Protein AF-A0A2N2NHV8-F1 (afdb_monomer_lite)

pLDDT: mean 89.48, std 11.15, range [55.06, 98.25]

Foldseek 3Di:
DVVLVVLLVVLVVLLVVLVVLVVVCVVCCLVQVPPDCQPPVLVSLCSLVVSQVSLVVNVVVVDDCVRRVVSVVSNVVSVLVCCVCHVVVDSPPPPHDPVSVDD

Secondary structure (DSSP, 8-state):
-HHHHHHHHHHHHHHHHHHHHHHHHHHHHTTTIIIIIHHHHHHHHHTHHHHHHHHHHHHHTT--HHHHHHHHHHHHHHHHHHIIIIII---TTSS--HHHH--

Sequence (103 aa):
MQNLDQLDMLFVLWAFLYQIVLIIHFAVRKSFFNQYTLKFGWLVYALCIPGLIISVIILLGGKSWSFWLGGFLLLIFSGFGFYIDYIKKIEWRKPINKSVMFP

Structure (mmCIF, N/CA/C/O backbone):
data_AF-A0A2N2NHV8-F1
#
_entry.id   AF-A0A2N2NHV8-F1
#
loop_
_atom_site.group_PDB
_atom_site.id
_atom_site.type_symbol
_atom_site.label_atom_id
_atom_site.label_alt_id
_atom_site.label_comp_id
_atom_site.label_asym_id
_atom_site.label_entity_id
_atom_site.label_seq_id
_atom_site.pdbx_PDB_ins_code
_atom_site.Cartn_x
_atom_site.Cartn_y
_atom_site.Cartn_z
_atom_site.occupancy
_atom_site.B_iso_or_equiv
_atom_site.auth_seq_id
_atom_site.auth_comp_id
_atom_site.auth_asym_id
_atom_site.auth_atom_id
_atom_site.pdbx_PDB_model_num
ATOM 1 N N . MET A 1 1 ? -13.892 8.371 22.245 1.00 61.28 1 MET A N 1
ATOM 2 C CA . MET A 1 1 ? -14.313 8.663 20.855 1.00 61.28 1 MET A CA 1
ATOM 3 C C . MET A 1 1 ? -13.301 9.553 20.140 1.00 61.28 1 MET A C 1
ATOM 5 O O . MET A 1 1 ? -12.786 9.096 19.135 1.00 61.28 1 MET A O 1
ATOM 9 N N . GLN A 1 2 ? -12.885 10.692 20.713 1.00 70.06 2 GLN A N 1
ATOM 10 C CA . GLN A 1 2 ? -11.859 11.594 20.140 1.00 70.06 2 GLN A CA 1
ATOM 11 C C . GLN A 1 2 ? -10.589 10.912 19.584 1.00 70.06 2 GLN A C 1
ATOM 13 O O . GLN A 1 2 ? -10.137 11.258 18.497 1.00 70.06 2 GLN A O 1
ATOM 18 N N . ASN A 1 3 ? -10.032 9.912 20.280 1.00 79.12 3 ASN A N 1
ATOM 19 C CA . ASN A 1 3 ? -8.831 9.205 19.804 1.00 79.12 3 ASN A CA 1
ATOM 20 C C . ASN A 1 3 ? -9.064 8.422 18.501 1.00 79.12 3 ASN A C 1
ATOM 22 O O . ASN A 1 3 ? -8.161 8.327 17.676 1.00 79.12 3 ASN A O 1
ATOM 26 N N . LEU A 1 4 ? -10.267 7.876 18.291 1.00 85.56 4 LEU A N 1
ATOM 27 C CA . LEU A 1 4 ? -10.595 7.188 17.040 1.00 85.56 4 LEU A CA 1
ATOM 28 C C . LEU A 1 4 ? -10.767 8.185 15.891 1.00 85.56 4 LEU A C 1
ATOM 30 O O . LEU A 1 4 ? -10.515 7.830 14.750 1.00 85.56 4 LEU A O 1
ATOM 34 N N . ASP A 1 5 ? -11.172 9.425 16.165 1.00 90.25 5 ASP A N 1
ATOM 35 C CA . ASP A 1 5 ? -11.315 10.460 15.130 1.00 90.25 5 ASP A CA 1
ATOM 36 C C . ASP A 1 5 ? -9.945 10.981 14.667 1.00 90.25 5 ASP A C 1
ATOM 38 O O . ASP A 1 5 ? -9.731 11.241 13.484 1.00 90.25 5 ASP A O 1
ATOM 42 N N . GLN A 1 6 ? -8.969 11.047 15.579 1.00 94.81 6 GLN A N 1
ATOM 43 C CA . GLN A 1 6 ? -7.573 11.319 15.223 1.00 94.81 6 GLN A CA 1
ATOM 44 C C . GLN A 1 6 ? -6.974 10.206 14.352 1.00 94.81 6 GLN A C 1
ATOM 46 O O . GLN A 1 6 ? -6.226 10.500 13.419 1.00 94.81 6 GLN A O 1
ATOM 51 N N . LEU A 1 7 ? -7.317 8.941 14.626 1.00 95.56 7 LEU A N 1
ATOM 52 C CA . LEU A 1 7 ? -6.895 7.808 13.800 1.00 95.56 7 LEU A CA 1
ATOM 53 C C . LEU A 1 7 ? -7.537 7.829 12.411 1.00 95.56 7 LEU A C 1
ATOM 55 O O . LEU A 1 7 ? -6.844 7.517 11.446 1.00 95.56 7 LEU A O 1
ATOM 59 N N . ASP A 1 8 ? -8.797 8.249 12.284 1.00 94.31 8 ASP A N 1
ATOM 60 C CA . ASP A 1 8 ? -9.431 8.441 10.974 1.00 94.31 8 ASP A CA 1
ATOM 61 C C . ASP A 1 8 ? -8.679 9.499 10.155 1.00 94.31 8 ASP A C 1
ATOM 63 O O . ASP A 1 8 ? -8.324 9.265 9.000 1.00 94.31 8 ASP A O 1
ATOM 67 N N . MET A 1 9 ? -8.385 10.656 10.760 1.00 95.81 9 MET A N 1
ATOM 68 C CA . MET A 1 9 ? -7.626 11.720 10.099 1.00 95.81 9 MET A CA 1
ATOM 69 C C . MET A 1 9 ? -6.231 11.234 9.691 1.00 95.81 9 MET A C 1
ATOM 71 O O . MET A 1 9 ? -5.796 11.472 8.563 1.00 95.81 9 MET A O 1
ATOM 75 N N . LEU A 1 10 ? -5.543 10.517 10.585 1.00 97.25 10 LEU A N 1
ATOM 76 C CA . LEU A 1 10 ? -4.239 9.928 10.299 1.00 97.25 10 LEU A CA 1
ATOM 77 C C . LEU A 1 10 ? -4.322 8.916 9.150 1.00 97.25 10 LEU A C 1
ATOM 79 O O . LEU A 1 10 ? -3.474 8.947 8.261 1.00 97.25 10 LEU A O 1
ATOM 83 N N . PHE A 1 11 ? -5.347 8.060 9.135 1.00 96.75 11 PHE A N 1
ATOM 84 C CA . PHE A 1 11 ? -5.580 7.104 8.057 1.00 96.75 11 PHE A CA 1
ATOM 85 C C . PHE A 1 11 ? -5.785 7.813 6.719 1.00 96.75 11 PHE A C 1
ATOM 87 O O . PHE A 1 11 ? -5.160 7.433 5.733 1.00 96.75 11 PHE A O 1
ATOM 94 N N . VAL A 1 12 ? -6.611 8.862 6.678 1.00 96.62 12 VAL A N 1
ATOM 95 C CA . VAL A 1 12 ? -6.874 9.629 5.453 1.00 96.62 12 VAL A CA 1
ATOM 96 C C . VAL A 1 12 ? -5.591 10.273 4.931 1.00 96.62 12 VAL A C 1
ATOM 98 O O . VAL A 1 12 ? -5.255 10.099 3.758 1.00 96.62 12 VAL A O 1
ATOM 101 N N . LEU A 1 13 ? -4.833 10.956 5.793 1.00 98.00 13 LEU A N 1
ATOM 102 C CA . LEU A 1 13 ? -3.549 11.556 5.417 1.00 98.00 13 LEU A CA 1
ATOM 103 C C . LEU A 1 13 ? -2.563 10.498 4.906 1.00 98.00 13 LEU A C 1
ATOM 105 O O . LEU A 1 13 ? -1.920 10.699 3.873 1.00 98.00 13 LEU A O 1
ATOM 109 N N . TRP A 1 14 ? -2.485 9.352 5.587 1.00 98.06 14 TRP A N 1
ATOM 110 C CA . TRP A 1 14 ? -1.627 8.244 5.182 1.00 98.06 14 TRP A CA 1
ATOM 111 C C . TRP A 1 14 ? -2.056 7.636 3.845 1.00 98.06 14 TRP A C 1
ATOM 113 O O . TRP A 1 14 ? -1.212 7.348 3.001 1.00 98.06 14 TRP A O 1
ATOM 123 N N . ALA A 1 15 ? -3.359 7.475 3.615 1.00 96.56 15 ALA A N 1
ATOM 124 C CA . ALA A 1 15 ? -3.895 6.952 2.367 1.00 96.56 15 ALA A CA 1
ATOM 125 C C . ALA A 1 15 ? -3.552 7.878 1.192 1.00 96.56 15 ALA A C 1
ATOM 127 O O . ALA A 1 15 ? -3.065 7.395 0.172 1.00 96.56 15 ALA A O 1
ATOM 128 N N . PHE A 1 16 ? -3.720 9.196 1.340 1.00 97.88 16 PHE A N 1
ATOM 129 C CA . PHE A 1 16 ? -3.329 10.156 0.302 1.00 97.88 16 PHE A CA 1
ATOM 130 C C . PHE A 1 16 ? -1.825 10.150 0.038 1.00 97.88 16 PHE A C 1
ATOM 132 O O . PHE A 1 16 ? -1.417 10.060 -1.121 1.00 97.88 16 PHE A O 1
ATOM 139 N N . LEU A 1 17 ? -1.004 10.181 1.095 1.00 98.12 17 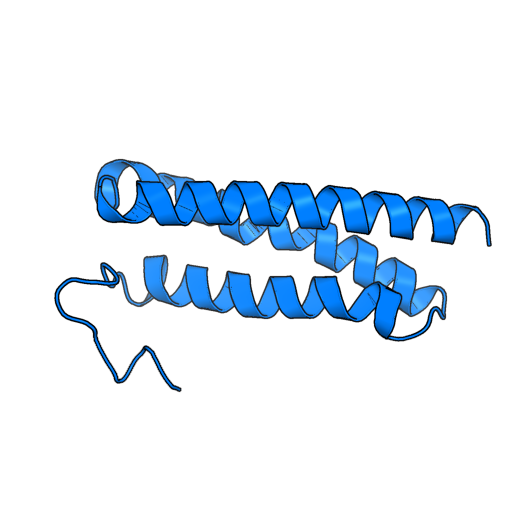LEU A N 1
ATOM 140 C CA . LEU A 1 17 ? 0.447 10.037 0.974 1.00 98.12 17 LEU A CA 1
ATOM 141 C C . LEU A 1 17 ? 0.783 8.770 0.183 1.00 98.12 17 LEU A C 1
ATOM 143 O O . LEU A 1 17 ? 1.556 8.815 -0.774 1.00 98.12 17 LEU A O 1
ATOM 147 N N . TYR A 1 18 ? 0.162 7.649 0.548 1.00 97.56 18 TYR A N 1
ATOM 148 C CA . TYR A 1 18 ? 0.455 6.376 -0.078 1.00 97.56 18 TYR A CA 1
ATOM 149 C C . TYR A 1 18 ? 0.056 6.343 -1.558 1.00 97.56 18 TYR A C 1
ATOM 151 O O . TYR A 1 18 ? 0.838 5.887 -2.394 1.00 97.56 18 TYR A O 1
ATOM 159 N N . GLN A 1 19 ? -1.111 6.889 -1.908 1.00 97.06 19 GLN A N 1
ATOM 160 C CA . GLN A 1 19 ? -1.547 6.998 -3.301 1.00 97.06 19 GLN A CA 1
ATOM 161 C C . GLN A 1 19 ? -0.590 7.852 -4.140 1.00 97.06 19 GLN A C 1
ATOM 163 O O . GLN A 1 19 ? -0.228 7.454 -5.247 1.00 97.06 19 GLN A O 1
ATOM 168 N N . ILE A 1 20 ? -0.113 8.982 -3.609 1.00 98.12 20 ILE A N 1
ATOM 169 C CA . ILE A 1 20 ? 0.879 9.824 -4.294 1.00 98.12 20 ILE A CA 1
ATOM 170 C C . ILE A 1 20 ? 2.171 9.034 -4.539 1.00 98.12 20 ILE A C 1
ATOM 172 O O . ILE A 1 20 ? 2.685 9.025 -5.661 1.00 98.12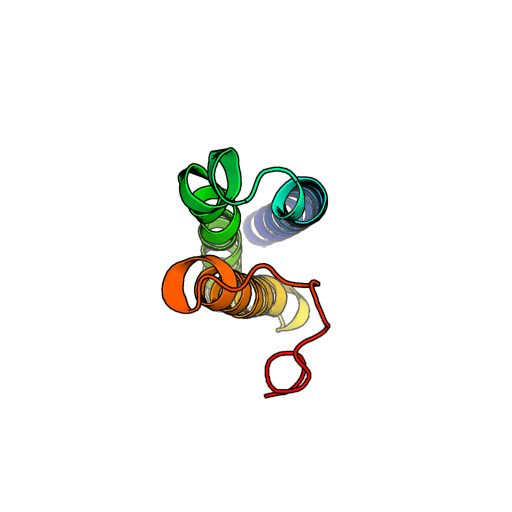 20 ILE A O 1
ATOM 176 N N . VAL A 1 21 ? 2.673 8.321 -3.524 1.00 97.62 21 VAL A N 1
ATOM 177 C CA . VAL A 1 21 ? 3.882 7.496 -3.662 1.00 97.62 21 VAL A CA 1
ATOM 178 C C . VAL A 1 21 ? 3.678 6.383 -4.695 1.00 97.62 21 VAL A C 1
ATOM 180 O O . VAL A 1 21 ? 4.572 6.152 -5.508 1.00 97.62 21 VAL A O 1
ATOM 183 N N . LEU A 1 22 ? 2.513 5.726 -4.725 1.00 95.00 22 LEU A N 1
ATOM 184 C CA . LEU A 1 22 ? 2.191 4.702 -5.726 1.00 95.00 22 LEU A CA 1
ATOM 185 C C . LEU A 1 22 ? 2.159 5.269 -7.148 1.00 95.00 22 LEU A C 1
ATOM 187 O O . LEU A 1 22 ? 2.706 4.652 -8.061 1.00 95.00 22 LEU A O 1
ATOM 191 N N . ILE A 1 23 ? 1.561 6.446 -7.348 1.00 95.12 23 ILE A N 1
ATOM 192 C CA . ILE A 1 23 ? 1.533 7.113 -8.657 1.00 95.12 23 ILE A CA 1
ATOM 193 C C . ILE A 1 23 ? 2.960 7.382 -9.141 1.00 95.12 23 ILE A C 1
ATOM 195 O O . ILE A 1 23 ? 3.301 7.026 -10.272 1.00 95.12 23 ILE A O 1
ATOM 199 N N . ILE A 1 24 ? 3.808 7.950 -8.277 1.00 95.19 24 ILE A N 1
ATOM 200 C CA . ILE A 1 24 ? 5.219 8.207 -8.595 1.00 95.19 24 ILE A CA 1
ATOM 201 C C . ILE A 1 24 ? 5.932 6.890 -8.907 1.00 95.19 24 ILE A C 1
ATOM 203 O O . ILE A 1 24 ? 6.584 6.784 -9.945 1.00 95.19 24 ILE A O 1
ATOM 207 N N . HIS A 1 25 ? 5.764 5.878 -8.052 1.00 93.56 25 HIS A N 1
ATOM 208 C CA . HIS A 1 25 ? 6.354 4.556 -8.226 1.00 93.56 25 HIS A CA 1
ATOM 209 C C . HIS A 1 25 ? 6.017 3.975 -9.601 1.00 93.56 25 HIS A C 1
ATOM 211 O O . HIS A 1 25 ? 6.922 3.623 -10.354 1.00 93.56 25 HIS A O 1
ATOM 217 N N . PHE A 1 26 ? 4.739 3.943 -9.982 1.00 89.69 26 PHE A N 1
ATOM 218 C CA . PHE A 1 26 ? 4.324 3.399 -11.273 1.00 89.69 26 PHE A CA 1
ATOM 219 C C . PHE A 1 26 ? 4.755 4.254 -12.468 1.00 89.69 26 PHE A C 1
ATOM 221 O O . PHE A 1 26 ? 5.018 3.688 -13.534 1.00 89.69 26 PHE A O 1
ATOM 228 N N . ALA A 1 27 ? 4.867 5.575 -12.306 1.00 90.75 27 ALA A N 1
ATOM 229 C CA . ALA A 1 27 ? 5.376 6.465 -13.345 1.00 90.75 27 ALA A CA 1
ATOM 230 C C . ALA A 1 27 ? 6.855 6.182 -13.658 1.00 90.75 27 ALA A C 1
ATOM 232 O O . ALA A 1 27 ? 7.232 6.078 -14.827 1.00 90.75 27 ALA A O 1
ATOM 233 N N . VAL A 1 28 ? 7.686 5.991 -12.627 1.00 90.50 28 VAL A N 1
ATOM 234 C CA . VAL A 1 28 ? 9.125 5.728 -12.803 1.00 90.50 28 VAL A CA 1
ATOM 235 C C . VAL A 1 28 ? 9.436 4.252 -13.055 1.00 90.50 28 VAL A C 1
ATOM 237 O O . VAL A 1 28 ? 10.464 3.936 -13.662 1.00 90.50 28 VAL A O 1
ATOM 240 N N . ARG A 1 29 ? 8.544 3.339 -12.640 1.00 87.88 29 ARG A N 1
ATOM 241 C CA . ARG A 1 29 ? 8.767 1.886 -12.650 1.00 87.88 29 ARG A CA 1
ATOM 242 C C . ARG A 1 29 ? 9.247 1.367 -13.996 1.00 87.88 29 ARG A C 1
ATOM 244 O O . ARG A 1 29 ? 10.125 0.513 -14.026 1.00 87.88 29 ARG A O 1
ATOM 251 N N . LYS A 1 30 ? 8.656 1.849 -15.094 1.00 79.94 30 LYS A N 1
ATOM 252 C CA . LYS A 1 30 ? 8.973 1.371 -16.447 1.00 79.94 30 LYS A CA 1
ATOM 253 C C . LYS A 1 30 ? 10.384 1.770 -16.870 1.00 79.94 30 LYS A C 1
ATOM 255 O O . LYS A 1 30 ? 11.127 0.941 -17.377 1.00 79.94 30 LYS A O 1
ATOM 260 N N . SER A 1 31 ? 10.740 3.036 -16.679 1.00 84.50 31 SER A N 1
ATOM 261 C CA . SER A 1 31 ? 12.030 3.568 -17.126 1.00 84.50 31 SER A CA 1
ATOM 262 C C . SER A 1 31 ? 13.192 3.047 -16.282 1.00 84.50 31 SER A C 1
ATOM 264 O O . SER A 1 31 ? 14.305 2.926 -16.782 1.00 84.50 31 SER A O 1
ATOM 266 N N . PHE A 1 32 ? 12.930 2.703 -15.018 1.00 85.94 32 PHE A N 1
ATOM 267 C CA . PHE A 1 32 ? 13.963 2.338 -14.050 1.00 85.94 32 PHE A CA 1
ATOM 268 C C . PHE A 1 32 ? 13.691 0.989 -13.373 1.00 85.94 32 PHE A C 1
ATOM 270 O O . PHE A 1 32 ? 13.978 0.820 -12.188 1.00 85.94 32 PHE A O 1
ATOM 277 N N . PHE A 1 33 ? 13.162 0.006 -14.110 1.00 83.62 33 PHE A N 1
ATOM 278 C CA . PHE A 1 33 ? 12.746 -1.276 -13.528 1.00 83.62 33 PHE A CA 1
ATOM 279 C C . PHE A 1 33 ? 13.883 -1.990 -12.777 1.00 83.62 33 PHE A C 1
ATOM 281 O O . PHE A 1 33 ? 13.759 -2.305 -11.596 1.00 83.62 33 PHE A O 1
ATOM 288 N N . ASN A 1 34 ? 15.041 -2.148 -13.418 1.00 84.75 34 ASN A N 1
ATOM 289 C CA . ASN A 1 34 ? 16.187 -2.843 -12.818 1.00 84.75 34 ASN A CA 1
ATOM 290 C C . ASN A 1 34 ? 16.956 -1.995 -11.789 1.00 84.75 34 ASN A C 1
ATOM 292 O O . ASN A 1 34 ? 17.548 -2.524 -10.849 1.00 84.75 34 ASN A O 1
ATOM 296 N N . GLN A 1 35 ? 16.982 -0.672 -11.968 1.00 88.06 35 GLN A N 1
ATOM 297 C CA . GLN A 1 35 ? 17.789 0.232 -11.141 1.00 88.06 35 GLN A CA 1
ATOM 298 C C . GLN A 1 35 ? 17.058 0.688 -9.876 1.00 88.06 35 GLN A C 1
ATOM 300 O O . GLN A 1 35 ? 17.685 0.821 -8.828 1.00 88.06 35 GLN A O 1
ATOM 305 N N . TYR A 1 36 ? 15.748 0.905 -9.977 1.00 89.88 36 TYR A N 1
ATOM 306 C CA . TYR A 1 36 ? 14.895 1.400 -8.904 1.00 89.88 36 TYR A CA 1
ATOM 307 C C . TYR A 1 36 ? 13.887 0.340 -8.468 1.00 89.88 36 TYR A C 1
ATOM 309 O O . TYR A 1 36 ? 13.912 -0.057 -7.305 1.00 89.88 36 TYR A O 1
ATOM 317 N N . THR A 1 37 ? 13.031 -0.146 -9.376 1.00 87.81 37 THR A N 1
ATOM 318 C CA . THR A 1 37 ? 11.875 -0.971 -8.989 1.00 87.81 37 THR A CA 1
ATOM 319 C C . THR A 1 37 ? 12.333 -2.229 -8.283 1.00 87.81 37 THR A C 1
ATOM 321 O O . THR A 1 37 ? 11.975 -2.417 -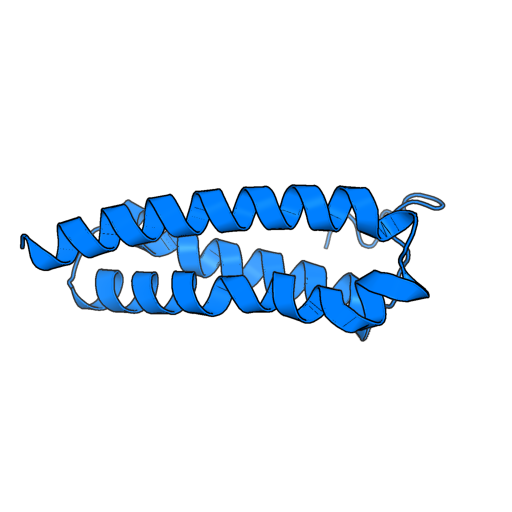7.134 1.00 87.81 37 THR A O 1
ATOM 324 N N . LEU A 1 38 ? 13.210 -3.038 -8.872 1.00 87.62 38 LEU A N 1
ATOM 325 C CA . LEU A 1 38 ? 13.670 -4.280 -8.242 1.00 87.62 38 LEU A CA 1
ATOM 326 C C . LEU A 1 38 ? 14.525 -4.071 -6.980 1.00 87.62 38 LEU A C 1
ATOM 328 O O . LEU A 1 38 ? 14.667 -5.003 -6.195 1.00 87.62 38 LEU A O 1
ATOM 332 N N . LYS A 1 39 ? 15.079 -2.874 -6.752 1.00 90.25 39 LYS A N 1
ATOM 333 C CA . LYS A 1 39 ? 15.908 -2.592 -5.567 1.00 90.25 39 LYS A CA 1
ATOM 334 C C . LYS A 1 39 ? 15.108 -2.013 -4.401 1.00 90.25 39 LYS A C 1
ATOM 336 O O . LYS A 1 39 ? 15.302 -2.421 -3.261 1.00 90.25 39 LYS A O 1
ATOM 341 N N . PHE A 1 40 ? 14.213 -1.071 -4.689 1.00 92.06 40 PHE A N 1
ATOM 342 C CA . PHE A 1 40 ? 13.565 -0.226 -3.681 1.00 92.06 40 PHE A CA 1
ATOM 343 C C . PHE A 1 40 ? 12.035 -0.207 -3.771 1.00 92.06 40 PHE A C 1
ATOM 345 O O . PHE A 1 40 ? 11.385 0.243 -2.834 1.00 92.06 40 PHE A O 1
ATOM 352 N N . GLY A 1 41 ? 11.433 -0.700 -4.858 1.00 90.75 41 GLY A N 1
ATOM 353 C CA . GLY A 1 41 ? 9.976 -0.693 -5.053 1.00 90.75 41 GLY A CA 1
ATOM 354 C C . GLY A 1 41 ? 9.175 -1.407 -3.955 1.00 90.75 41 GLY A C 1
ATOM 355 O O . GLY A 1 41 ? 8.048 -1.027 -3.661 1.00 90.75 41 GLY A O 1
ATOM 356 N N . TRP A 1 42 ? 9.765 -2.389 -3.279 1.00 94.50 42 TRP A N 1
ATOM 357 C CA . TRP A 1 42 ? 9.140 -3.167 -2.221 1.00 94.50 42 TRP A CA 1
ATOM 358 C C . TRP A 1 42 ? 8.854 -2.303 -0.998 1.00 94.50 42 TRP A C 1
ATOM 360 O O . TRP A 1 42 ? 7.858 -2.538 -0.321 1.00 94.50 42 TRP A O 1
ATOM 370 N N . LEU A 1 43 ? 9.664 -1.261 -0.766 1.00 96.62 43 LEU A N 1
ATOM 371 C CA . LEU A 1 43 ? 9.414 -0.270 0.279 1.00 96.62 43 LEU A CA 1
ATOM 372 C C . LEU A 1 43 ? 8.103 0.463 0.015 1.00 96.62 43 LEU A C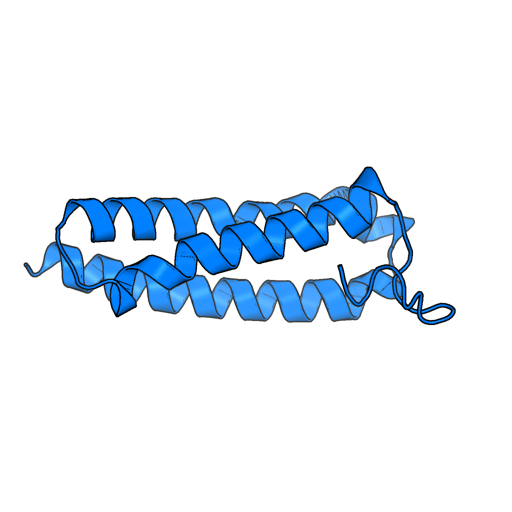 1
ATOM 374 O O . LEU A 1 43 ? 7.329 0.671 0.942 1.00 96.62 43 LEU A O 1
ATOM 378 N N . VAL A 1 44 ? 7.816 0.791 -1.250 1.00 96.75 44 VAL A N 1
ATOM 379 C CA . VAL A 1 44 ? 6.539 1.403 -1.629 1.00 96.75 44 VAL A CA 1
ATOM 380 C C . VAL A 1 44 ? 5.391 0.449 -1.320 1.00 96.75 44 VAL A C 1
ATOM 382 O O . VAL A 1 44 ? 4.414 0.850 -0.697 1.00 96.75 44 VAL A O 1
ATOM 385 N N . TYR A 1 45 ? 5.499 -0.830 -1.674 1.00 96.62 45 TYR A N 1
ATOM 386 C CA . TYR A 1 45 ? 4.457 -1.804 -1.339 1.00 96.62 45 TYR A CA 1
ATOM 387 C C . TYR A 1 45 ? 4.281 -1.989 0.178 1.00 96.62 45 TYR A C 1
ATOM 389 O O . TYR A 1 45 ? 3.150 -2.097 0.647 1.00 96.62 45 TYR A O 1
ATOM 397 N N . ALA A 1 46 ? 5.359 -1.922 0.961 1.00 97.56 46 ALA A N 1
ATOM 398 C CA . ALA A 1 46 ? 5.318 -2.034 2.419 1.00 97.56 46 ALA A CA 1
ATOM 399 C C . ALA A 1 46 ? 4.624 -0.848 3.124 1.00 97.56 46 ALA A C 1
ATOM 401 O O . ALA A 1 46 ? 4.157 -1.006 4.251 1.00 97.56 46 ALA A O 1
ATOM 402 N 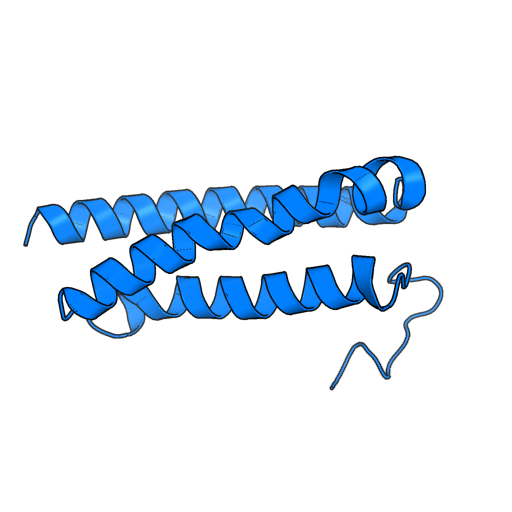N . LEU A 1 47 ? 4.471 0.314 2.471 1.00 97.56 47 LEU A N 1
ATOM 403 C CA . LEU A 1 47 ? 3.747 1.467 3.036 1.00 97.56 47 LEU A CA 1
ATOM 404 C C . LEU A 1 47 ? 2.248 1.209 3.267 1.00 97.56 47 LEU A C 1
ATOM 406 O O . LEU A 1 47 ? 1.595 1.999 3.953 1.00 97.56 47 LEU A O 1
ATOM 410 N N . CYS A 1 48 ? 1.692 0.103 2.759 1.00 97.50 48 CYS A N 1
ATOM 411 C CA . CYS A 1 48 ? 0.344 -0.324 3.135 1.00 97.50 48 CYS A CA 1
ATOM 412 C C . CYS A 1 48 ? 0.249 -0.781 4.604 1.00 97.50 48 CYS A C 1
ATOM 414 O O . CYS A 1 48 ? -0.827 -0.682 5.191 1.00 97.50 48 CYS A O 1
ATOM 416 N N . ILE A 1 49 ? 1.355 -1.231 5.219 1.00 98.00 49 ILE A N 1
ATOM 417 C CA . ILE A 1 49 ? 1.361 -1.828 6.564 1.00 98.00 49 ILE A CA 1
ATOM 418 C C . ILE A 1 49 ? 0.870 -0.836 7.631 1.00 98.00 49 ILE A C 1
ATOM 420 O O . ILE A 1 49 ? -0.038 -1.202 8.377 1.00 98.00 49 ILE A O 1
ATOM 424 N N . PRO A 1 50 ? 1.359 0.420 7.709 1.00 97.50 50 PRO A N 1
ATOM 425 C CA . PRO A 1 50 ? 0.821 1.377 8.676 1.00 97.50 50 PRO A CA 1
ATOM 426 C C . PRO A 1 50 ? -0.671 1.663 8.465 1.00 97.50 50 PRO A C 1
ATOM 428 O O . PRO A 1 50 ? -1.426 1.707 9.433 1.00 97.50 50 PRO A O 1
ATOM 431 N N . GLY A 1 51 ? -1.125 1.771 7.211 1.00 96.81 51 GLY A N 1
ATOM 432 C CA . GLY A 1 51 ? -2.546 1.955 6.892 1.00 96.81 51 GLY A CA 1
ATOM 433 C C . GLY A 1 51 ? -3.415 0.771 7.333 1.00 96.81 51 GLY A C 1
ATOM 434 O O . GLY A 1 51 ? -4.512 0.970 7.859 1.00 96.81 51 GLY A O 1
ATOM 435 N N . LEU A 1 52 ? -2.907 -0.455 7.177 1.00 98.06 52 LEU A N 1
ATOM 436 C CA . LEU A 1 52 ? -3.550 -1.672 7.666 1.00 98.06 52 LEU A CA 1
ATOM 437 C C . LEU A 1 52 ? -3.609 -1.703 9.197 1.00 98.06 52 LEU A C 1
ATOM 439 O O . LEU A 1 52 ? -4.663 -2.002 9.747 1.00 98.06 52 LEU A O 1
ATOM 443 N N . ILE A 1 53 ? -2.516 -1.360 9.885 1.00 98.25 53 ILE A N 1
ATOM 444 C CA . ILE A 1 53 ? -2.474 -1.306 11.355 1.00 98.25 53 ILE A CA 1
ATOM 445 C C . ILE A 1 53 ? -3.514 -0.312 11.877 1.00 98.25 53 ILE A C 1
ATOM 447 O O . ILE A 1 53 ? -4.312 -0.668 12.743 1.00 98.25 53 ILE A O 1
ATOM 451 N N . ILE A 1 54 ? -3.558 0.903 11.318 1.00 97.31 54 ILE A N 1
ATOM 452 C CA . ILE A 1 54 ? -4.557 1.911 11.700 1.00 97.31 54 ILE A CA 1
ATOM 453 C C . ILE A 1 54 ? -5.974 1.373 11.455 1.00 97.31 54 ILE A C 1
ATOM 455 O O . ILE A 1 54 ? -6.832 1.479 12.329 1.00 97.31 54 ILE A O 1
ATOM 459 N N . SER A 1 55 ? -6.204 0.721 10.312 1.00 96.81 55 SER A N 1
ATOM 460 C CA . SER A 1 55 ? -7.501 0.117 9.983 1.00 96.81 55 SER A CA 1
ATOM 461 C C . SER A 1 55 ? -7.912 -0.984 10.964 1.00 96.81 55 SER A C 1
ATOM 463 O O . SER A 1 55 ? -9.066 -1.028 11.379 1.00 96.81 55 SER A O 1
ATOM 465 N N . VAL A 1 56 ? -6.984 -1.843 11.392 1.00 98.00 56 VAL A N 1
ATOM 466 C CA . VAL A 1 56 ? -7.249 -2.874 12.408 1.00 98.00 56 VAL A CA 1
ATOM 467 C C . VAL A 1 56 ? -7.606 -2.238 13.752 1.00 98.00 56 VAL A C 1
ATOM 469 O O . VAL A 1 56 ? -8.556 -2.678 14.394 1.00 98.00 56 VAL A O 1
ATOM 472 N N . ILE A 1 57 ? -6.910 -1.176 14.166 1.00 97.31 57 ILE A N 1
ATOM 473 C CA . ILE A 1 57 ? -7.231 -0.465 15.414 1.00 97.31 57 ILE A CA 1
ATOM 474 C C . ILE A 1 57 ? -8.632 0.166 15.336 1.00 97.31 57 ILE A C 1
ATOM 476 O O . ILE A 1 57 ? -9.414 0.033 16.276 1.00 97.31 57 ILE A O 1
ATOM 480 N N . ILE A 1 58 ? -8.980 0.803 14.212 1.00 96.19 58 ILE A N 1
ATOM 481 C CA . ILE A 1 58 ? -10.308 1.398 13.980 1.00 96.19 58 ILE A CA 1
ATOM 482 C C . ILE A 1 58 ? -11.411 0.324 13.978 1.00 96.19 58 ILE A C 1
ATOM 484 O O . ILE A 1 58 ? -12.471 0.535 14.574 1.00 96.19 58 ILE A O 1
ATOM 488 N N . LEU A 1 59 ? -11.154 -0.835 13.358 1.00 96.62 59 LEU A N 1
ATOM 489 C CA . LEU A 1 59 ? -12.048 -1.997 13.365 1.00 96.62 59 LEU A CA 1
ATOM 490 C C . LEU A 1 59 ? -12.303 -2.495 14.794 1.00 96.62 59 LEU A C 1
ATOM 492 O O . LEU A 1 59 ? -13.457 -2.647 15.192 1.00 96.62 59 LEU A O 1
ATOM 496 N N . LEU A 1 60 ? -11.243 -2.706 15.580 1.00 96.50 60 LEU A N 1
ATOM 497 C CA . LEU A 1 60 ? -11.350 -3.134 16.980 1.00 96.50 60 LEU A CA 1
ATOM 498 C C . LEU A 1 60 ? -12.035 -2.077 17.862 1.00 96.50 60 LEU A C 1
ATOM 500 O O . LEU A 1 60 ? -12.670 -2.422 18.855 1.00 96.50 60 LEU A O 1
ATOM 504 N N . GLY A 1 61 ? -11.953 -0.801 17.478 1.00 94.62 61 GLY A N 1
ATOM 505 C CA . GLY A 1 61 ? -12.686 0.306 18.092 1.00 94.62 61 GLY A CA 1
ATOM 506 C C . GLY A 1 61 ? -14.185 0.351 17.765 1.00 94.62 61 GLY A C 1
ATOM 507 O O . GLY A 1 61 ? -14.883 1.216 18.293 1.00 94.62 61 GLY A O 1
ATOM 508 N N . GLY A 1 62 ? -14.690 -0.547 16.909 1.00 94.94 62 GLY A N 1
ATOM 509 C CA . GLY A 1 62 ? -16.117 -0.688 16.606 1.00 94.94 62 GLY A CA 1
ATOM 510 C C . GLY A 1 62 ? -16.676 0.318 15.594 1.00 94.94 62 GLY A C 1
ATOM 511 O O . GLY A 1 62 ? -17.895 0.472 15.510 1.00 94.94 62 GLY A O 1
ATOM 512 N N . LYS A 1 63 ? -15.828 1.018 14.824 1.00 94.00 63 LYS A N 1
ATOM 513 C CA . LYS A 1 63 ? -16.303 1.921 13.759 1.00 94.00 63 LYS A CA 1
ATOM 514 C C . LYS A 1 63 ? -16.877 1.143 12.568 1.00 94.00 63 LYS A C 1
ATOM 516 O O . LYS A 1 63 ? -16.516 -0.009 12.310 1.00 94.00 63 LYS A O 1
ATOM 521 N N . SER A 1 64 ? -17.774 1.789 11.818 1.00 95.44 64 SER A N 1
ATOM 522 C CA . SER A 1 64 ? -18.371 1.195 10.619 1.00 95.44 64 SER A CA 1
ATOM 523 C C . SER A 1 64 ? -17.312 0.858 9.571 1.00 95.44 64 SER A C 1
ATOM 525 O O . SER A 1 64 ? -16.256 1.488 9.493 1.00 95.44 64 SER A O 1
ATOM 527 N N . TRP A 1 65 ? -17.626 -0.121 8.722 1.00 96.25 65 TRP A N 1
ATOM 528 C CA . TRP A 1 65 ? -16.720 -0.637 7.691 1.00 96.25 65 TRP A CA 1
ATOM 529 C C . TRP A 1 65 ? -16.125 0.443 6.784 1.00 96.25 65 TRP A C 1
ATOM 531 O O . TRP A 1 65 ? -14.975 0.331 6.368 1.00 96.25 65 TRP A O 1
ATOM 541 N N . SER A 1 66 ? -16.871 1.520 6.535 1.00 94.31 66 SER A N 1
ATOM 542 C CA . SER A 1 66 ? -16.438 2.660 5.727 1.00 94.31 66 SER A CA 1
ATOM 543 C C . SER A 1 66 ? -15.157 3.335 6.235 1.00 94.31 66 SER A C 1
ATOM 545 O O . SER A 1 66 ? -14.460 3.952 5.436 1.00 94.31 66 SER A O 1
ATOM 547 N N . PHE A 1 67 ? -14.827 3.211 7.526 1.00 92.62 67 PHE A N 1
ATOM 548 C CA . PHE A 1 67 ? -13.645 3.841 8.126 1.00 92.62 67 PHE A CA 1
ATOM 549 C C . PHE A 1 67 ? -12.387 2.965 8.101 1.00 92.62 67 PHE A C 1
ATOM 551 O O . PHE A 1 67 ? -11.284 3.502 8.121 1.00 92.62 67 PHE A O 1
ATOM 558 N N . TRP A 1 68 ? -12.518 1.635 8.043 1.00 95.94 68 TRP A N 1
ATOM 559 C CA . TRP A 1 68 ? -11.370 0.720 8.137 1.00 95.94 68 TRP A CA 1
ATOM 560 C C . TRP A 1 68 ? -11.159 -0.163 6.905 1.00 95.94 68 TRP A C 1
ATOM 562 O O . TRP A 1 68 ? -10.065 -0.688 6.714 1.00 95.94 68 TRP A O 1
ATOM 572 N N . LEU A 1 69 ? -12.155 -0.332 6.027 1.00 97.50 69 LEU A N 1
ATOM 573 C CA . LEU A 1 69 ? -12.023 -1.211 4.857 1.00 97.50 69 LEU A CA 1
ATOM 574 C C . LEU A 1 69 ? -10.867 -0.784 3.935 1.00 97.50 69 LEU A C 1
ATOM 576 O O . LEU A 1 69 ? -10.209 -1.626 3.322 1.00 97.50 69 LEU A O 1
ATOM 580 N N . GLY A 1 70 ? -10.581 0.519 3.876 1.00 96.19 70 GLY A N 1
ATOM 581 C CA . GLY A 1 70 ? -9.537 1.079 3.025 1.00 96.19 70 GLY A CA 1
ATOM 582 C C . GLY A 1 70 ? -8.156 0.451 3.242 1.00 96.19 70 GLY A C 1
ATOM 583 O O . GLY A 1 70 ? -7.499 0.115 2.261 1.00 96.19 70 GLY A O 1
ATOM 584 N N . GLY A 1 71 ? -7.712 0.224 4.485 1.00 96.75 71 GLY A N 1
ATOM 585 C CA . GLY A 1 71 ? -6.384 -0.357 4.736 1.00 96.75 71 GLY A CA 1
ATOM 586 C C . GLY A 1 71 ? -6.240 -1.789 4.224 1.00 96.75 71 GLY A C 1
ATOM 587 O O . GLY A 1 71 ? -5.183 -2.158 3.714 1.00 96.75 71 GLY A O 1
ATOM 588 N N . PHE A 1 72 ? -7.315 -2.577 4.275 1.00 97.81 72 PHE A N 1
ATOM 589 C CA . PHE A 1 72 ? -7.334 -3.931 3.715 1.00 97.81 72 PHE A CA 1
ATOM 590 C C . PHE A 1 72 ? -7.293 -3.911 2.184 1.00 97.81 72 PHE A C 1
ATOM 592 O O . PHE A 1 72 ? -6.565 -4.695 1.576 1.00 97.81 72 PHE A O 1
ATOM 599 N N . LEU A 1 73 ? -8.020 -2.986 1.550 1.00 97.12 73 LEU A N 1
ATOM 600 C CA . LEU A 1 73 ? -7.968 -2.809 0.096 1.00 97.12 73 LEU A CA 1
ATOM 601 C C . LEU A 1 73 ? -6.572 -2.382 -0.371 1.00 97.12 73 LEU A C 1
ATOM 603 O O . LEU A 1 73 ? -6.074 -2.904 -1.370 1.00 97.12 73 LEU A O 1
ATOM 607 N N . LEU A 1 74 ? -5.918 -1.486 0.379 1.00 95.75 74 LEU A N 1
ATOM 608 C CA . LEU A 1 74 ? -4.528 -1.108 0.129 1.00 95.75 74 LEU A CA 1
ATOM 609 C C . LEU A 1 74 ? -3.610 -2.329 0.208 1.00 95.75 74 LEU A C 1
ATOM 611 O O . LEU A 1 74 ? -2.843 -2.545 -0.721 1.00 95.75 74 LEU A O 1
ATOM 615 N N . LEU A 1 75 ? -3.729 -3.166 1.245 1.00 97.44 75 LEU A N 1
ATOM 616 C CA . LEU A 1 75 ? -2.932 -4.391 1.372 1.00 97.44 75 LEU A CA 1
ATOM 617 C C . LEU A 1 75 ? -3.083 -5.316 0.154 1.00 97.44 75 LEU A C 1
ATOM 619 O O . LEU A 1 75 ? -2.078 -5.779 -0.384 1.00 97.44 75 LEU A O 1
ATOM 623 N N . ILE A 1 76 ? -4.318 -5.579 -0.288 1.00 97.38 76 ILE A N 1
ATOM 624 C CA . ILE A 1 76 ? -4.584 -6.449 -1.446 1.00 97.38 76 ILE A CA 1
ATOM 625 C C . ILE A 1 76 ? -3.923 -5.874 -2.702 1.00 97.38 76 ILE A C 1
ATOM 627 O O . ILE A 1 76 ? -3.225 -6.589 -3.426 1.00 97.38 76 ILE A O 1
ATOM 631 N N . PHE A 1 77 ? -4.098 -4.574 -2.944 1.00 95.19 77 PHE A N 1
ATOM 632 C CA . PHE A 1 77 ? -3.523 -3.904 -4.105 1.00 95.19 77 PHE A CA 1
ATOM 633 C C . PHE A 1 77 ? -1.986 -3.908 -4.081 1.00 95.19 77 PHE A C 1
ATOM 635 O O . PHE A 1 77 ? -1.343 -4.218 -5.086 1.00 95.19 77 PHE A O 1
ATOM 642 N N . SER A 1 78 ? -1.382 -3.630 -2.926 1.00 96.38 78 SER A N 1
ATOM 643 C CA . SER A 1 78 ? 0.072 -3.649 -2.741 1.00 96.38 78 SER A CA 1
ATOM 644 C C . SER A 1 78 ? 0.651 -5.052 -2.869 1.00 96.38 78 SER A C 1
ATOM 646 O O . SER A 1 78 ? 1.705 -5.221 -3.477 1.00 96.38 78 SER A O 1
ATOM 648 N N . GLY A 1 79 ? -0.054 -6.063 -2.356 1.00 96.88 79 GLY A N 1
ATOM 649 C CA . GLY A 1 79 ? 0.306 -7.468 -2.525 1.00 96.88 79 GLY A CA 1
ATOM 650 C C . GLY A 1 79 ? 0.310 -7.880 -3.996 1.00 96.88 79 GLY A C 1
ATOM 651 O O . GLY A 1 79 ? 1.256 -8.523 -4.451 1.00 96.88 79 GLY A O 1
ATOM 652 N N . PHE A 1 80 ? -0.690 -7.441 -4.766 1.00 93.25 80 PHE A N 1
ATOM 653 C CA . PHE A 1 80 ? -0.724 -7.662 -6.211 1.00 93.25 80 PHE A CA 1
ATOM 654 C C . PHE A 1 80 ? 0.453 -6.983 -6.925 1.00 93.25 80 PHE A C 1
ATOM 656 O O . PHE A 1 80 ? 1.172 -7.641 -7.677 1.00 93.25 80 PHE A O 1
ATOM 663 N N . GLY A 1 81 ? 0.702 -5.696 -6.660 1.00 92.25 81 GLY A N 1
ATOM 664 C CA . GLY A 1 81 ? 1.829 -4.971 -7.258 1.00 92.25 81 GLY A CA 1
ATOM 665 C C . GLY A 1 81 ? 3.180 -5.620 -6.942 1.00 92.25 81 GLY A C 1
ATOM 666 O O . GLY A 1 81 ? 3.977 -5.872 -7.849 1.00 92.25 81 GLY A O 1
ATOM 667 N N . PHE A 1 82 ? 3.392 -5.995 -5.677 1.00 94.31 82 PHE A N 1
ATOM 668 C CA . PHE A 1 82 ? 4.582 -6.722 -5.244 1.00 94.31 82 PHE A CA 1
ATOM 669 C C . PHE A 1 82 ? 4.731 -8.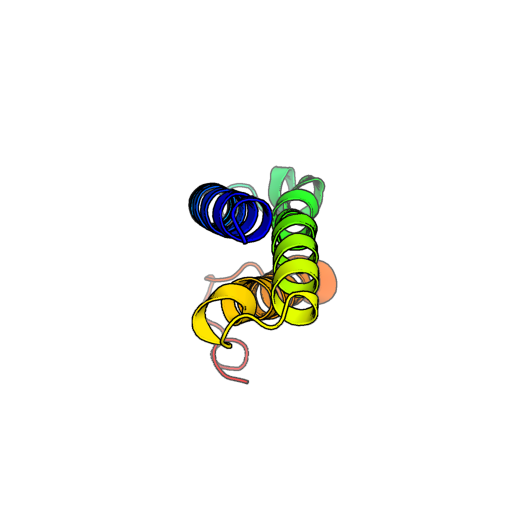057 -5.982 1.00 94.31 82 PHE A C 1
ATOM 671 O O . PHE A 1 82 ? 5.810 -8.377 -6.480 1.00 94.31 82 PHE A O 1
ATOM 678 N N . TYR A 1 83 ? 3.649 -8.829 -6.100 1.00 93.50 83 TYR A N 1
ATOM 679 C CA . TYR A 1 83 ? 3.667 -10.107 -6.804 1.00 93.50 83 TYR A CA 1
ATOM 680 C C . TYR A 1 83 ? 4.079 -9.951 -8.275 1.00 93.50 83 TYR A C 1
ATOM 682 O O . TYR A 1 83 ? 4.939 -10.690 -8.761 1.00 93.50 83 TYR A O 1
ATOM 690 N N . ILE A 1 84 ? 3.518 -8.968 -8.982 1.00 89.44 84 ILE A N 1
ATOM 691 C CA . ILE A 1 84 ? 3.848 -8.718 -10.389 1.00 89.44 84 ILE A CA 1
ATOM 692 C C . ILE A 1 84 ? 5.311 -8.304 -10.562 1.00 89.44 84 ILE A C 1
ATOM 694 O O . ILE A 1 84 ? 6.015 -8.878 -11.399 1.00 89.44 84 ILE A O 1
ATOM 698 N N . ASP A 1 85 ? 5.783 -7.353 -9.759 1.00 89.75 85 ASP A N 1
ATOM 699 C CA . ASP A 1 85 ? 7.112 -6.773 -9.946 1.00 89.75 85 ASP A CA 1
ATOM 700 C C . ASP A 1 85 ? 8.236 -7.694 -9.434 1.00 89.75 85 ASP A C 1
ATOM 702 O O . ASP A 1 85 ? 9.291 -7.770 -10.062 1.00 89.75 85 ASP A O 1
ATOM 706 N N . TYR A 1 86 ? 8.024 -8.435 -8.339 1.00 90.44 86 TYR A N 1
ATOM 707 C CA . TYR A 1 86 ? 9.085 -9.217 -7.684 1.00 90.44 86 TYR A CA 1
ATOM 708 C C . TYR A 1 86 ? 9.009 -10.719 -7.917 1.00 90.44 86 TYR A C 1
ATOM 710 O O . TYR A 1 86 ? 10.051 -11.368 -8.041 1.00 90.44 86 TYR A O 1
ATOM 718 N N . ILE A 1 87 ? 7.799 -11.279 -7.981 1.00 90.75 87 ILE A N 1
ATOM 719 C CA . ILE A 1 87 ? 7.617 -12.722 -8.167 1.00 90.75 87 ILE A CA 1
ATOM 720 C C . ILE A 1 87 ? 7.540 -13.047 -9.653 1.00 90.75 87 ILE A C 1
ATOM 722 O O . ILE A 1 87 ? 8.276 -13.905 -10.137 1.00 90.75 87 ILE A O 1
ATOM 726 N N . LYS A 1 88 ? 6.688 -12.337 -10.400 1.00 87.44 88 LYS A N 1
ATOM 727 C CA . LYS A 1 88 ? 6.582 -12.524 -11.851 1.00 87.44 88 LYS A CA 1
ATOM 728 C C . LYS A 1 88 ? 7.656 -11.774 -12.635 1.00 87.44 88 LYS A C 1
ATOM 730 O O . LYS A 1 88 ? 7.957 -12.193 -13.749 1.00 87.44 88 LYS A O 1
ATOM 735 N N . LYS A 1 89 ? 8.232 -10.704 -12.071 1.00 85.25 89 LYS A N 1
ATOM 736 C CA . LYS A 1 89 ? 9.241 -9.843 -12.719 1.00 85.25 89 LYS A CA 1
ATOM 737 C C . LYS A 1 89 ? 8.808 -9.384 -14.114 1.00 85.25 89 LYS A C 1
ATOM 739 O O . LYS A 1 89 ? 9.612 -9.315 -15.040 1.00 85.25 89 LYS A O 1
ATOM 744 N N . ILE A 1 90 ? 7.513 -9.107 -14.270 1.00 78.25 90 ILE A N 1
ATOM 745 C CA . ILE A 1 90 ? 6.948 -8.666 -15.543 1.00 78.25 90 ILE A CA 1
ATOM 746 C C . ILE A 1 90 ? 7.108 -7.155 -15.629 1.00 78.25 90 ILE A C 1
ATOM 748 O O . ILE A 1 90 ? 6.516 -6.410 -14.848 1.00 78.25 90 ILE A O 1
ATOM 752 N N . GLU A 1 91 ? 7.832 -6.693 -16.644 1.00 72.12 91 GLU A N 1
ATOM 753 C CA . GLU A 1 91 ? 7.798 -5.290 -17.040 1.00 72.12 91 GLU A CA 1
ATOM 754 C C . GLU A 1 91 ? 6.425 -4.979 -17.644 1.00 72.12 91 GLU A C 1
ATOM 756 O O . GLU A 1 91 ? 6.159 -5.159 -18.836 1.00 72.12 91 GLU A O 1
ATOM 761 N N . TRP A 1 92 ? 5.499 -4.549 -16.789 1.00 61.59 92 TRP A N 1
ATOM 762 C CA . TRP A 1 92 ? 4.144 -4.223 -17.205 1.00 61.59 92 TRP A CA 1
ATOM 763 C C . TRP A 1 92 ? 4.174 -3.138 -18.298 1.00 61.59 92 TRP A C 1
ATOM 765 O O . TRP A 1 92 ? 4.564 -1.995 -18.037 1.00 61.59 92 TRP A O 1
ATOM 775 N N . ARG A 1 93 ? 3.679 -3.500 -19.496 1.00 59.72 93 ARG A N 1
ATOM 776 C CA . ARG A 1 93 ? 3.507 -2.701 -20.736 1.00 59.72 93 ARG A CA 1
ATOM 777 C C . ARG A 1 93 ? 4.630 -2.750 -21.792 1.00 59.72 93 ARG A C 1
ATOM 779 O O . ARG A 1 93 ? 4.942 -1.710 -22.380 1.00 59.72 93 ARG A O 1
ATOM 786 N N . LYS A 1 94 ? 5.118 -3.947 -22.147 1.00 55.06 94 LYS A N 1
ATOM 787 C CA . LYS A 1 94 ? 5.567 -4.275 -23.522 1.00 55.06 94 LYS A CA 1
ATOM 788 C C . LYS A 1 94 ? 5.386 -5.776 -23.854 1.00 55.06 94 LYS A C 1
ATOM 790 O O . LYS A 1 94 ? 6.195 -6.569 -23.388 1.00 55.06 94 LYS A O 1
ATOM 795 N N . PRO A 1 95 ? 4.441 -6.168 -24.738 1.00 64.12 95 PRO A N 1
ATOM 796 C CA . PRO A 1 95 ? 3.089 -5.618 -24.935 1.00 64.12 95 PRO A CA 1
ATOM 797 C C . PRO A 1 95 ? 2.167 -5.888 -23.719 1.00 64.12 95 PRO A C 1
ATOM 799 O O . PRO A 1 95 ? 2.602 -6.445 -22.714 1.00 64.12 95 PRO A O 1
ATOM 802 N N . ILE A 1 96 ? 0.901 -5.437 -23.764 1.00 63.81 96 ILE A N 1
ATOM 803 C CA . ILE A 1 96 ? -0.095 -5.686 -22.699 1.00 63.81 96 ILE A CA 1
ATOM 804 C C . ILE A 1 96 ? -0.337 -7.193 -22.570 1.00 63.81 96 ILE A C 1
ATOM 806 O O . ILE A 1 96 ? -0.845 -7.819 -23.500 1.00 63.81 96 ILE A O 1
ATOM 810 N N . ASN A 1 97 ? -0.017 -7.761 -21.407 1.00 68.50 97 ASN A N 1
ATOM 811 C CA . ASN A 1 97 ? -0.317 -9.155 -21.111 1.00 68.50 97 ASN A CA 1
ATOM 812 C C . ASN A 1 97 ? -1.730 -9.275 -20.511 1.00 68.50 97 ASN A C 1
ATOM 814 O O . ASN A 1 97 ? -1.946 -9.002 -19.329 1.00 68.50 97 ASN A O 1
ATOM 818 N N . LYS A 1 98 ? -2.701 -9.666 -21.346 1.00 71.25 98 LYS A N 1
ATOM 819 C CA . LYS A 1 98 ? -4.121 -9.761 -20.965 1.00 71.25 98 LYS A CA 1
ATOM 820 C C . LYS A 1 98 ? -4.375 -10.766 -19.838 1.00 71.25 98 LYS A C 1
ATOM 822 O O . LYS A 1 98 ? -5.226 -10.489 -19.003 1.00 71.25 98 LYS A O 1
ATOM 827 N N . SER A 1 99 ? -3.612 -11.862 -19.772 1.00 71.75 99 SER A N 1
ATOM 828 C CA . SER A 1 99 ? -3.787 -12.918 -18.756 1.00 71.75 99 SER A CA 1
ATOM 829 C C . SER A 1 99 ? -3.355 -12.501 -17.350 1.00 71.75 99 SER A C 1
ATOM 831 O O . SER A 1 99 ? -3.447 -13.281 -16.414 1.00 71.75 99 SER A O 1
ATOM 833 N N . VAL A 1 100 ? -2.778 -11.310 -17.220 1.00 65.19 100 VAL A N 1
ATOM 834 C CA . VAL A 1 100 ? -2.352 -10.735 -15.944 1.00 65.19 100 VAL A CA 1
ATOM 835 C C . VAL A 1 100 ? -3.177 -9.483 -15.622 1.00 65.19 100 VAL A C 1
ATOM 837 O O . VAL A 1 100 ? -3.230 -9.055 -14.475 1.00 65.19 100 VAL A O 1
ATOM 840 N N . MET A 1 101 ? -3.835 -8.885 -16.625 1.00 67.06 101 MET A N 1
ATOM 841 C CA . MET A 1 101 ? -4.683 -7.701 -16.441 1.00 67.06 101 MET A CA 1
ATOM 842 C C . MET A 1 101 ? -6.020 -8.071 -15.801 1.00 67.06 101 MET A C 1
ATOM 844 O O . MET A 1 101 ? -6.601 -7.256 -15.090 1.00 67.06 101 MET A O 1
ATOM 848 N N . PHE A 1 102 ? -6.476 -9.295 -16.052 1.00 68.94 102 PHE A N 1
ATOM 849 C CA . PHE A 1 102 ? -7.659 -9.886 -15.453 1.00 68.94 102 PHE A CA 1
ATOM 850 C C . PHE A 1 102 ? -7.254 -11.227 -14.824 1.00 68.94 102 PHE A C 1
ATOM 852 O O . PHE A 1 102 ? -6.535 -11.974 -15.496 1.00 68.94 102 PHE A O 1
ATOM 859 N N . PRO A 1 103 ? -7.627 -11.493 -13.559 1.00 56.34 103 PRO A N 1
ATOM 860 C CA . PRO A 1 103 ? -7.410 -12.790 -12.922 1.00 56.34 103 PRO A CA 1
ATOM 861 C C . PRO A 1 103 ? -8.187 -13.914 -13.616 1.00 56.34 103 PRO A C 1
ATOM 863 O O . PRO A 1 103 ? -9.259 -13.626 -14.199 1.00 56.34 103 PRO A O 1
#

Radius of gyration: 15.71 Å; chains: 1; bounding box: 36×25×46 Å